Protein AF-A0A947QDK6-F1 (afdb_monomer_lite)

Foldseek 3Di:
DDDDDDDDDDDDDDDDDPPPVPQDQDPNDRAFWKDKWAFQAWDQDPPQGTFTWTDDPPFEIETGHPDHHGDIAIAGFHAWDQDPVVSGIYGDGPDRQRQDDFADAQDKGKDFQAAWDQDPVVRWIWGWDAHRPFEIETHTPDHHGDMWTKHQHIWGQDPPPSGIYRPDMDTDD

Radius of gyration: 18.71 Å; chains: 1; bounding box: 55×29×47 Å

Sequence (173 aa):
MKVRVAFVAAALLTIVGLASVSSQTKEGVELGKVIEVKIAKVVDHPQLGSCGFATIGKKVEVYVKGAKKGDKIQIIVTDVAVNAATKKMEAVFERQYVVDRGVQLGKPFEVTIASEFLNNFTKAKSGLTIIGENVEFY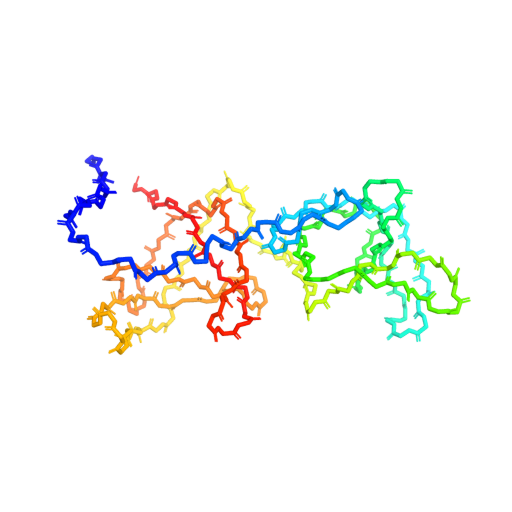IPNAKTGEKYTVIVKAIEISAFTGKPEVSEFDIVK

pLDDT: mean 70.34, std 18.6, range [26.2, 94.0]

Secondary structure (DSSP, 8-state):
------------------------EETTEETTSEEEEE--EEEEETTTEEEEEEEETTTEEEEEETPPTT-EEEEE--EEEEPTTT--EEEEPS------SS--TTSEEEEE--EEEE-TTT--EEEEEEETTTEEEEEET--TT-EEEEEEEEEEE-TTTSSEEEEEEEEE-

Structure (mmCIF, N/CA/C/O backbone):
data_AF-A0A947QDK6-F1
#
_entry.id   AF-A0A947QDK6-F1
#
loop_
_atom_site.group_PDB
_atom_site.id
_atom_site.type_symbol
_atom_site.label_atom_id
_atom_site.label_alt_id
_atom_site.label_comp_id
_atom_site.label_asym_id
_atom_site.label_entity_id
_atom_site.label_seq_id
_atom_site.pdbx_PDB_ins_code
_atom_site.Cartn_x
_atom_site.Cartn_y
_atom_site.Cartn_z
_atom_site.occupancy
_atom_site.B_iso_or_equiv
_atom_site.auth_seq_id
_atom_site.auth_comp_id
_atom_site.auth_asym_id
_atom_site.auth_atom_id
_atom_site.pdbx_PDB_model_num
ATOM 1 N N . MET A 1 1 ? -22.389 -13.179 15.241 1.00 30.55 1 MET A N 1
ATOM 2 C CA . MET A 1 1 ? -23.278 -12.034 14.935 1.00 30.55 1 MET A CA 1
ATOM 3 C C . MET A 1 1 ? -22.766 -11.368 13.656 1.00 30.55 1 MET A C 1
ATOM 5 O O . MET A 1 1 ? -21.733 -10.715 13.699 1.00 30.55 1 MET A O 1
ATOM 9 N N . LYS A 1 2 ? -23.390 -11.657 12.505 1.00 26.20 2 LYS A N 1
ATOM 10 C CA . LYS A 1 2 ? -22.954 -11.202 11.171 1.00 26.20 2 LYS A CA 1
ATOM 11 C C . LYS A 1 2 ? -23.535 -9.810 10.912 1.00 26.20 2 LYS A C 1
ATOM 13 O O . LYS A 1 2 ? -24.747 -9.698 10.767 1.00 26.20 2 LYS A O 1
ATOM 18 N N . VAL A 1 3 ? -22.708 -8.769 10.869 1.00 26.88 3 VAL A N 1
ATOM 19 C CA . VAL A 1 3 ? -23.157 -7.438 10.434 1.00 26.88 3 VAL A CA 1
ATOM 20 C C . VAL A 1 3 ? -22.942 -7.372 8.927 1.00 26.88 3 VAL A C 1
ATOM 22 O O . VAL A 1 3 ? -21.825 -7.195 8.459 1.00 26.88 3 VAL A O 1
ATOM 25 N N . ARG A 1 4 ? -24.011 -7.601 8.163 1.00 27.52 4 ARG A N 1
ATOM 26 C CA . ARG A 1 4 ? -24.058 -7.264 6.739 1.00 27.52 4 ARG A CA 1
ATOM 27 C C . ARG A 1 4 ? -24.534 -5.820 6.655 1.00 27.52 4 ARG A C 1
ATOM 29 O O . ARG A 1 4 ? -25.700 -5.560 6.935 1.00 27.52 4 ARG A O 1
ATOM 36 N N . VAL A 1 5 ? -23.647 -4.892 6.316 1.00 31.66 5 VAL A N 1
ATOM 37 C CA . VAL A 1 5 ? -24.059 -3.526 5.978 1.00 31.66 5 VAL A CA 1
ATOM 38 C C . VAL A 1 5 ? -24.510 -3.552 4.521 1.00 31.66 5 VAL A C 1
ATOM 40 O O . VAL A 1 5 ? -23.694 -3.547 3.607 1.00 31.66 5 VAL A O 1
ATOM 43 N N . ALA A 1 6 ? -25.820 -3.665 4.312 1.00 31.00 6 ALA A N 1
ATOM 44 C CA . ALA A 1 6 ? -26.446 -3.404 3.026 1.00 31.00 6 ALA A CA 1
ATOM 45 C C . ALA A 1 6 ? -26.774 -1.909 2.968 1.00 31.00 6 ALA A C 1
ATOM 47 O O . ALA A 1 6 ? -27.602 -1.426 3.741 1.00 31.00 6 ALA A O 1
ATOM 48 N N . PHE A 1 7 ? -26.125 -1.172 2.070 1.00 31.95 7 PHE A N 1
ATOM 49 C CA . PHE A 1 7 ? -26.586 0.163 1.708 1.00 31.95 7 PHE A CA 1
ATOM 50 C C . PHE A 1 7 ? -27.859 0.009 0.871 1.00 31.95 7 PHE A C 1
ATOM 52 O O . PHE A 1 7 ? -27.829 -0.492 -0.251 1.00 31.95 7 PHE A O 1
ATOM 59 N N . VAL A 1 8 ? -28.996 0.392 1.452 1.00 32.78 8 VAL A N 1
ATOM 60 C CA . VAL A 1 8 ? -30.272 0.501 0.745 1.00 32.78 8 VAL A CA 1
ATOM 61 C C . VAL A 1 8 ? -30.182 1.712 -0.180 1.00 32.78 8 VAL A C 1
ATOM 63 O O . VAL A 1 8 ? -30.160 2.854 0.275 1.00 32.78 8 VAL A O 1
ATOM 66 N N . ALA A 1 9 ? -30.117 1.449 -1.483 1.00 33.44 9 ALA A N 1
ATOM 67 C CA . ALA A 1 9 ? -30.299 2.449 -2.520 1.00 33.44 9 ALA A CA 1
ATOM 68 C C . ALA A 1 9 ? -31.769 2.899 -2.525 1.00 33.44 9 ALA A C 1
ATOM 70 O O . ALA A 1 9 ? -32.641 2.214 -3.057 1.00 33.44 9 ALA A O 1
ATOM 71 N N . ALA A 1 10 ? -32.050 4.048 -1.913 1.00 34.59 10 ALA A N 1
ATOM 72 C CA . ALA A 1 10 ? -33.272 4.785 -2.192 1.00 34.59 10 ALA A CA 1
ATOM 73 C C . ALA A 1 10 ? -33.073 5.528 -3.517 1.00 34.59 10 ALA A C 1
ATOM 75 O O . ALA A 1 10 ? -32.237 6.425 -3.626 1.00 34.59 10 ALA A O 1
ATOM 76 N N . ALA A 1 11 ? -33.818 5.109 -4.536 1.00 36.41 11 ALA A N 1
ATOM 77 C CA . ALA A 1 11 ? -33.886 5.780 -5.819 1.00 36.41 11 ALA A CA 1
ATOM 78 C C . ALA A 1 11 ? -34.466 7.192 -5.640 1.00 36.41 11 ALA A C 1
ATOM 80 O O . ALA A 1 11 ? -35.652 7.352 -5.360 1.00 36.41 11 ALA A O 1
ATOM 81 N N . LEU A 1 12 ? -33.634 8.210 -5.856 1.00 31.55 12 LEU A N 1
ATOM 82 C CA . LEU A 1 12 ? -34.090 9.518 -6.304 1.00 31.55 12 LEU A CA 1
ATOM 83 C C . LEU A 1 12 ? -33.389 9.805 -7.630 1.00 31.55 12 LEU A C 1
ATOM 85 O O . LEU A 1 12 ? -32.167 9.906 -7.712 1.00 31.55 12 LEU A O 1
ATOM 89 N N . LEU A 1 13 ? -34.198 9.825 -8.684 1.00 39.03 13 LEU A N 1
ATOM 90 C CA . LEU A 1 13 ? -33.793 10.030 -10.060 1.00 39.03 13 LEU A CA 1
ATOM 91 C C . LEU A 1 13 ? -33.419 11.509 -10.247 1.00 39.03 13 LEU A C 1
ATOM 93 O O . LEU A 1 13 ? -34.272 12.347 -10.521 1.00 39.03 13 LEU A O 1
ATOM 97 N N . THR A 1 14 ? -32.138 11.831 -10.119 1.00 34.41 14 THR A N 1
ATOM 98 C CA . THR A 1 14 ? -31.553 13.036 -10.714 1.00 34.41 14 THR A CA 1
ATOM 99 C C . THR A 1 14 ? -30.281 12.624 -11.429 1.00 34.41 14 THR A C 1
ATOM 101 O O . THR A 1 14 ? -29.291 12.221 -10.826 1.00 34.41 14 THR A O 1
ATOM 104 N N . ILE A 1 15 ? -30.352 12.679 -12.756 1.00 43.28 15 ILE A N 1
ATOM 105 C CA . ILE A 1 15 ? -29.243 12.455 -13.672 1.00 43.28 15 ILE A CA 1
ATOM 106 C C . ILE A 1 15 ? -28.209 13.552 -13.405 1.00 43.28 15 ILE A C 1
ATOM 108 O O . ILE A 1 15 ? -28.310 14.662 -13.916 1.00 43.28 15 ILE A O 1
ATOM 112 N N . VAL A 1 16 ? -27.214 13.241 -12.585 1.00 35.22 16 VAL A N 1
ATOM 113 C CA . VAL A 1 16 ? -25.912 13.900 -12.607 1.00 35.22 16 VAL A CA 1
ATOM 114 C C . VAL A 1 16 ? -24.951 12.764 -12.871 1.00 35.22 16 VAL A C 1
ATOM 116 O O . VAL A 1 16 ? -24.891 11.827 -12.078 1.00 35.22 16 VAL A O 1
ATOM 119 N N . GLY A 1 17 ? -24.327 12.785 -14.048 1.00 31.84 17 GLY A N 1
ATOM 120 C CA . GLY A 1 17 ? -23.500 11.696 -14.549 1.00 31.84 17 GLY A CA 1
ATOM 121 C C . GLY A 1 17 ? -22.608 11.140 -13.448 1.00 31.84 17 GLY A C 1
ATOM 122 O O . GLY A 1 17 ? -21.685 11.814 -12.995 1.00 31.84 17 GLY A O 1
ATOM 123 N N . LEU A 1 18 ? -22.904 9.908 -13.024 1.00 34.00 18 LEU A N 1
ATOM 124 C CA . LEU A 1 18 ? -21.932 9.073 -12.348 1.00 34.00 18 LEU A CA 1
ATOM 125 C C . LEU A 1 18 ? -20.784 8.954 -13.345 1.00 34.00 18 LEU A C 1
ATOM 127 O O . LEU A 1 18 ? -20.860 8.188 -14.305 1.00 34.00 18 LEU A O 1
ATOM 131 N N . ALA A 1 19 ? -19.739 9.749 -13.138 1.00 31.31 19 ALA A N 1
ATOM 132 C CA . ALA A 1 19 ? -18.423 9.391 -13.605 1.00 31.31 19 ALA A CA 1
ATOM 133 C C . ALA A 1 19 ? -18.106 8.076 -12.894 1.00 31.31 19 ALA A C 1
ATOM 135 O O . ALA A 1 19 ? -17.593 8.047 -11.780 1.00 31.31 19 ALA A O 1
ATOM 136 N N . SER A 1 20 ? -18.506 6.969 -13.518 1.00 32.81 20 SER A N 1
ATOM 137 C CA . SER A 1 20 ? -17.821 5.703 -13.364 1.00 32.81 20 SER A CA 1
ATOM 138 C C . SER A 1 20 ? -16.345 6.045 -13.482 1.00 32.81 20 SER A C 1
ATOM 140 O O . SER A 1 20 ? -15.898 6.429 -14.566 1.00 32.81 20 SER A O 1
ATOM 142 N N . VAL A 1 21 ? -15.619 6.006 -12.363 1.00 36.69 21 VAL A N 1
ATOM 143 C CA . VAL A 1 21 ? -14.161 6.036 -12.368 1.00 36.69 21 VAL A CA 1
ATOM 144 C C . VAL A 1 21 ? -13.785 4.753 -13.088 1.00 36.69 21 VAL A C 1
ATOM 146 O O . VAL A 1 21 ? -13.726 3.675 -12.506 1.00 36.69 21 VAL A O 1
ATOM 149 N N . SER A 1 22 ? -13.717 4.841 -14.414 1.00 39.72 22 SER A N 1
ATOM 150 C CA . SER A 1 22 ? -13.339 3.735 -15.266 1.00 39.72 22 SER A CA 1
ATOM 151 C C . SER A 1 22 ? -11.960 3.329 -14.785 1.00 39.72 22 SER A C 1
ATOM 153 O O . SER A 1 22 ? -11.070 4.182 -14.773 1.00 39.72 22 SER A O 1
ATOM 155 N N . SER A 1 23 ? -11.770 2.076 -14.382 1.00 48.44 23 SER A N 1
ATOM 156 C CA . SER A 1 23 ? -10.428 1.532 -14.218 1.00 48.44 23 SER A CA 1
ATOM 157 C C . SER A 1 23 ? -9.709 1.736 -15.548 1.00 48.44 23 SER A C 1
ATOM 159 O O . SER A 1 23 ? -10.000 1.050 -16.529 1.00 48.44 23 SER A O 1
ATOM 161 N N . GLN A 1 24 ? -8.860 2.757 -15.628 1.00 54.28 24 GLN A N 1
ATOM 162 C CA . GLN A 1 24 ? -8.160 3.064 -16.860 1.00 54.28 24 GLN A CA 1
ATOM 163 C C . GLN A 1 24 ? -7.096 1.989 -17.034 1.00 54.28 24 GLN A C 1
ATOM 165 O O . GLN A 1 24 ? -6.215 1.822 -16.195 1.00 54.28 24 GLN A O 1
ATOM 170 N N . THR A 1 25 ? -7.212 1.216 -18.106 1.00 53.62 25 THR A N 1
ATOM 171 C CA . THR A 1 25 ? -6.188 0.255 -18.500 1.00 53.62 25 THR A CA 1
ATOM 172 C C . THR A 1 25 ? -5.256 0.914 -19.499 1.00 53.62 25 THR A C 1
ATOM 174 O O . THR A 1 25 ? -5.691 1.284 -20.591 1.00 53.62 25 THR A O 1
ATOM 177 N N . LYS A 1 26 ? -3.971 1.029 -19.159 1.00 55.12 26 LYS A N 1
ATOM 178 C CA . LYS A 1 26 ? -2.931 1.539 -20.064 1.00 55.12 26 LYS A CA 1
ATOM 179 C C . LYS A 1 26 ? -1.897 0.443 -20.282 1.00 55.12 26 LYS A C 1
ATOM 181 O O . LYS A 1 26 ? -1.350 -0.086 -19.321 1.00 55.12 26 LYS A O 1
ATOM 186 N N . GLU A 1 27 ? -1.687 0.042 -21.537 1.00 64.44 27 GLU A N 1
ATOM 187 C CA . GLU A 1 27 ? -0.795 -1.077 -21.908 1.00 64.44 27 GLU A CA 1
ATOM 188 C C . GLU A 1 27 ? -1.048 -2.386 -21.118 1.00 64.44 27 GLU A C 1
ATOM 190 O O . GLU A 1 27 ? -0.123 -3.146 -20.832 1.00 64.44 27 GLU A O 1
ATOM 195 N N . GLY A 1 28 ? -2.308 -2.667 -20.763 1.00 67.19 28 GLY A N 1
ATOM 196 C CA . GLY A 1 28 ? -2.685 -3.876 -20.016 1.00 67.19 28 GLY A CA 1
ATOM 197 C C . GLY A 1 28 ? -2.408 -3.819 -18.509 1.00 67.19 28 GLY A C 1
ATOM 198 O O . GLY A 1 28 ? -2.476 -4.852 -17.848 1.00 67.19 28 GLY A O 1
ATOM 199 N N . VAL A 1 29 ? -2.106 -2.636 -17.967 1.00 69.56 29 VAL A N 1
ATOM 200 C CA . VAL A 1 29 ? -1.987 -2.383 -16.526 1.00 69.56 29 VAL A CA 1
ATOM 201 C C . VAL A 1 29 ? -3.235 -1.655 -16.042 1.00 69.56 29 VAL A C 1
ATOM 203 O O . VAL A 1 29 ? -3.601 -0.625 -16.609 1.00 69.56 29 VAL A O 1
ATOM 206 N N . GLU A 1 30 ? -3.886 -2.187 -15.007 1.00 71.19 30 GLU A N 1
ATOM 207 C CA . GLU A 1 30 ? -4.991 -1.509 -14.324 1.00 71.19 30 GLU A CA 1
ATOM 208 C C . GLU A 1 30 ? -4.433 -0.418 -13.405 1.00 71.19 30 GLU A C 1
ATOM 210 O O . GLU A 1 30 ? -3.762 -0.711 -12.414 1.00 71.19 30 GLU A O 1
ATOM 215 N N . LEU A 1 31 ? -4.691 0.844 -13.750 1.00 71.31 31 LEU A N 1
ATOM 216 C CA . LEU A 1 31 ? -4.268 1.984 -12.942 1.00 71.31 31 LEU A CA 1
ATOM 217 C C . LEU A 1 31 ? -5.127 2.109 -11.676 1.00 71.31 31 LEU A C 1
ATOM 219 O O . LEU A 1 31 ? -6.310 1.765 -11.673 1.00 71.31 31 LEU A O 1
ATOM 223 N N . GLY A 1 32 ? -4.526 2.616 -10.599 1.00 65.44 32 GLY A N 1
ATOM 224 C CA . GLY A 1 32 ? -5.199 2.908 -9.330 1.00 65.44 32 GLY A CA 1
ATOM 225 C C . GLY A 1 32 ? -5.486 1.693 -8.444 1.00 65.44 32 GLY A C 1
ATOM 226 O O . GLY A 1 32 ? -6.017 1.869 -7.350 1.00 65.44 32 GLY A O 1
ATOM 227 N N . LYS A 1 33 ? -5.102 0.483 -8.871 1.00 67.00 33 LYS A N 1
ATOM 228 C CA . LYS A 1 33 ? -5.269 -0.756 -8.100 1.00 67.00 33 LYS A CA 1
ATOM 229 C C . LYS A 1 33 ? -3.947 -1.328 -7.611 1.00 67.00 33 LYS A C 1
ATOM 231 O O . LYS A 1 33 ? -2.890 -1.081 -8.192 1.00 67.00 33 LYS A O 1
ATOM 236 N N . VAL A 1 34 ? -4.032 -2.141 -6.558 1.00 72.19 34 VAL A N 1
ATOM 237 C CA . VAL A 1 34 ? -2.891 -2.895 -6.034 1.00 72.19 34 VAL A CA 1
ATOM 238 C C . VAL A 1 34 ? -2.520 -4.038 -6.975 1.00 72.19 34 VAL A C 1
ATOM 240 O O . VAL A 1 34 ? -3.352 -4.872 -7.327 1.00 72.19 34 VAL A O 1
ATOM 243 N N . ILE A 1 35 ? -1.240 -4.108 -7.324 1.00 75.81 35 ILE A N 1
ATOM 244 C CA . ILE A 1 35 ? -0.639 -5.158 -8.142 1.00 75.81 35 ILE A CA 1
ATOM 245 C C . ILE A 1 35 ? 0.550 -5.738 -7.374 1.00 75.81 35 ILE A C 1
ATOM 247 O O . ILE A 1 35 ? 1.441 -5.000 -6.956 1.00 75.81 35 ILE A O 1
ATOM 251 N N . GLU A 1 36 ? 0.596 -7.061 -7.203 1.00 79.81 36 GLU A N 1
ATOM 252 C CA . GLU A 1 36 ? 1.791 -7.742 -6.688 1.00 79.81 36 GLU A CA 1
ATOM 253 C C . GLU A 1 36 ? 2.827 -7.889 -7.810 1.00 79.81 36 GLU A C 1
ATOM 255 O O . GLU A 1 36 ? 2.563 -8.501 -8.847 1.00 79.81 36 GLU A O 1
ATOM 260 N N . VAL A 1 37 ? 4.031 -7.368 -7.585 1.00 81.44 37 VAL A N 1
ATOM 261 C CA . VAL A 1 37 ? 5.191 -7.560 -8.455 1.00 81.44 37 VAL A CA 1
ATOM 262 C C . VAL A 1 37 ? 6.284 -8.331 -7.729 1.00 81.44 37 VAL A C 1
ATOM 264 O O . VAL A 1 37 ? 6.536 -8.130 -6.542 1.00 81.44 37 VAL A O 1
ATOM 267 N N . LYS A 1 38 ? 6.970 -9.216 -8.458 1.00 86.56 38 LYS A N 1
ATOM 268 C CA . LYS A 1 38 ? 8.160 -9.912 -7.963 1.00 86.56 38 LYS A CA 1
ATOM 269 C C . LYS A 1 38 ? 9.411 -9.242 -8.510 1.00 86.56 38 LYS A C 1
ATOM 271 O O . LYS A 1 38 ? 9.588 -9.156 -9.725 1.00 86.56 38 LYS A O 1
ATOM 276 N N . ILE A 1 39 ? 10.304 -8.826 -7.620 1.00 87.12 39 ILE A N 1
ATOM 277 C CA . ILE A 1 39 ? 11.570 -8.206 -8.000 1.00 87.12 39 ILE A CA 1
ATOM 278 C C . ILE A 1 39 ? 12.486 -9.258 -8.626 1.00 87.12 39 ILE A C 1
ATOM 280 O O . ILE A 1 39 ? 12.917 -10.215 -7.978 1.00 87.12 39 ILE A O 1
ATOM 284 N N . ALA A 1 40 ? 12.796 -9.080 -9.906 1.00 88.81 40 ALA A N 1
ATOM 285 C CA . ALA A 1 40 ? 13.590 -10.022 -10.688 1.00 88.81 40 ALA A CA 1
ATOM 286 C C . ALA A 1 40 ? 15.098 -9.850 -10.452 1.00 88.81 40 ALA A C 1
ATOM 288 O O . ALA A 1 40 ? 15.850 -10.829 -10.438 1.00 88.81 40 ALA A O 1
ATOM 289 N N . LYS A 1 41 ? 15.546 -8.604 -10.277 1.00 91.00 41 LYS A N 1
ATOM 290 C CA . LYS A 1 41 ? 16.954 -8.230 -10.078 1.00 91.00 41 LYS A CA 1
ATOM 291 C C . LYS A 1 41 ? 17.057 -6.857 -9.418 1.00 91.00 41 LYS A C 1
ATOM 293 O O . LYS A 1 41 ? 16.072 -6.133 -9.377 1.00 91.00 41 LYS A O 1
ATOM 298 N N . VAL A 1 42 ? 18.244 -6.507 -8.936 1.00 89.75 42 VAL A N 1
ATOM 299 C CA . VAL A 1 42 ? 18.581 -5.143 -8.505 1.00 89.75 42 VAL A CA 1
ATOM 300 C C . VAL A 1 42 ? 19.337 -4.463 -9.645 1.00 89.75 42 VAL A C 1
ATOM 302 O O . VAL A 1 42 ? 20.139 -5.113 -10.319 1.00 89.75 42 VAL A O 1
ATOM 305 N N . VAL A 1 43 ? 19.034 -3.196 -9.900 1.00 87.38 43 VAL A N 1
ATOM 306 C CA . VAL A 1 43 ? 19.635 -2.365 -10.948 1.00 87.38 43 VAL A CA 1
ATOM 307 C C . VAL A 1 43 ? 19.959 -0.984 -10.393 1.00 87.38 43 VAL A C 1
ATOM 309 O O . VAL A 1 43 ? 19.319 -0.524 -9.447 1.00 87.38 43 VAL A O 1
ATOM 312 N N . ASP A 1 44 ? 20.915 -0.304 -11.015 1.00 84.19 44 ASP A N 1
ATOM 313 C CA . ASP A 1 44 ? 21.160 1.107 -10.748 1.00 84.19 44 ASP A CA 1
ATOM 314 C C . ASP A 1 44 ? 20.273 1.954 -11.660 1.00 84.19 44 ASP A C 1
ATOM 316 O O . ASP A 1 44 ? 20.360 1.884 -12.887 1.00 84.19 44 ASP A O 1
ATOM 320 N N . HIS A 1 45 ? 19.384 2.732 -11.048 1.00 80.75 45 HIS A N 1
ATOM 321 C CA . HIS A 1 45 ? 18.478 3.633 -11.743 1.00 80.75 45 HIS A CA 1
ATOM 322 C C . HIS A 1 45 ? 18.940 5.088 -11.560 1.00 80.75 45 HIS A C 1
ATOM 324 O O . HIS A 1 45 ? 19.181 5.495 -10.419 1.00 80.75 45 HIS A O 1
ATOM 330 N N . PRO A 1 46 ? 18.998 5.911 -12.626 1.00 71.00 46 PRO A N 1
ATOM 331 C CA . PRO A 1 46 ? 19.583 7.257 -12.581 1.00 71.00 46 PRO A CA 1
ATOM 332 C C . PRO A 1 46 ? 19.019 8.180 -11.492 1.00 71.00 46 PRO A C 1
ATOM 334 O O . PRO A 1 46 ? 19.737 9.019 -10.963 1.00 71.00 46 PRO A O 1
ATOM 337 N N . GLN A 1 47 ? 17.737 8.022 -11.149 1.00 73.31 47 GLN A N 1
ATOM 338 C CA . GLN A 1 47 ? 17.055 8.852 -10.147 1.00 73.31 47 GLN A CA 1
ATOM 339 C C . GLN A 1 47 ? 16.904 8.178 -8.776 1.00 73.31 47 GLN A C 1
ATOM 341 O O . GLN A 1 47 ? 16.726 8.860 -7.771 1.00 73.31 47 GLN A O 1
ATOM 346 N N . LEU A 1 48 ? 16.933 6.842 -8.720 1.00 69.50 48 LEU A N 1
ATOM 347 C CA . LEU A 1 48 ? 16.615 6.089 -7.497 1.00 69.50 48 LEU A CA 1
ATOM 348 C C . LEU A 1 48 ? 17.855 5.459 -6.850 1.00 69.50 48 LEU A C 1
ATOM 350 O O . LEU A 1 48 ? 17.769 4.996 -5.711 1.00 69.50 48 LEU A O 1
ATOM 354 N N . GLY A 1 49 ? 18.996 5.461 -7.546 1.00 78.75 49 GLY A N 1
ATOM 355 C CA . GLY A 1 49 ? 20.179 4.699 -7.165 1.00 78.75 49 GLY A CA 1
ATOM 356 C C . GLY A 1 49 ? 19.926 3.197 -7.294 1.00 78.75 49 GLY A C 1
ATOM 357 O O . GLY A 1 49 ? 19.199 2.756 -8.187 1.00 78.75 49 GLY A O 1
ATOM 358 N N . SER A 1 50 ? 20.503 2.411 -6.386 1.00 83.69 50 SER A N 1
ATOM 359 C CA . SER A 1 50 ? 20.298 0.962 -6.351 1.00 83.69 50 SER A CA 1
ATOM 360 C C . SER A 1 50 ? 18.851 0.623 -5.967 1.00 83.69 50 SER A C 1
ATOM 362 O O . SER A 1 50 ? 18.379 0.963 -4.876 1.00 83.69 50 SER A O 1
ATOM 364 N N . CYS A 1 51 ? 18.122 -0.026 -6.874 1.00 82.31 51 CYS A N 1
ATOM 365 C CA . CYS A 1 51 ? 16.704 -0.341 -6.714 1.00 82.31 51 CYS A CA 1
ATOM 366 C C . CYS A 1 51 ? 16.342 -1.704 -7.320 1.00 82.31 51 CYS A C 1
ATOM 368 O O . CYS A 1 51 ? 17.005 -2.216 -8.222 1.00 82.31 51 CYS A O 1
ATOM 370 N N . GLY A 1 52 ? 15.278 -2.317 -6.813 1.00 84.00 52 GLY A N 1
ATOM 371 C CA . GLY A 1 52 ? 14.713 -3.532 -7.377 1.00 84.00 52 GLY A CA 1
ATOM 372 C C . GLY A 1 52 ? 13.996 -3.250 -8.693 1.00 84.00 52 GLY A C 1
ATOM 373 O O . GLY A 1 52 ? 13.261 -2.278 -8.817 1.00 84.00 52 GLY A O 1
ATOM 374 N N . PHE A 1 53 ? 14.186 -4.132 -9.665 1.00 86.50 53 PHE A N 1
ATOM 375 C CA . PHE A 1 53 ? 13.539 -4.104 -10.968 1.00 86.50 53 PHE A CA 1
ATOM 376 C C . PHE A 1 53 ? 12.521 -5.236 -11.094 1.00 86.50 53 PHE A C 1
ATOM 378 O O . PHE A 1 53 ? 12.843 -6.409 -10.864 1.00 86.50 53 PHE A O 1
ATOM 385 N N . ALA A 1 54 ? 11.319 -4.892 -11.538 1.00 88.00 54 ALA A N 1
ATOM 386 C CA . ALA A 1 54 ? 10.262 -5.812 -11.926 1.00 88.00 54 ALA A CA 1
ATOM 387 C C . ALA A 1 54 ? 9.639 -5.386 -13.262 1.00 88.00 54 ALA A C 1
ATOM 389 O O . ALA A 1 54 ? 9.934 -4.324 -13.804 1.00 88.00 54 ALA A O 1
ATOM 390 N N . THR A 1 55 ? 8.780 -6.241 -13.808 1.00 84.38 55 THR A N 1
ATOM 391 C CA . THR A 1 55 ? 7.986 -5.939 -15.004 1.00 84.38 55 THR A CA 1
ATOM 392 C C . THR A 1 55 ? 6.534 -6.324 -14.763 1.00 84.38 55 THR A C 1
ATOM 394 O O . THR A 1 55 ? 6.265 -7.399 -14.228 1.00 84.38 55 THR A O 1
ATOM 397 N N . ILE A 1 56 ? 5.605 -5.446 -15.146 1.00 78.31 56 ILE A N 1
ATOM 398 C CA . ILE A 1 56 ? 4.175 -5.760 -15.210 1.00 78.31 56 ILE A CA 1
ATOM 399 C C . ILE A 1 56 ? 3.841 -6.082 -16.665 1.00 78.31 56 ILE A C 1
ATOM 401 O O . ILE A 1 56 ? 4.095 -5.294 -17.584 1.00 78.31 56 ILE A O 1
ATOM 405 N N . GLY A 1 57 ? 3.293 -7.276 -16.887 1.00 72.00 57 GLY A N 1
ATOM 406 C CA . GLY A 1 57 ? 3.060 -7.786 -18.233 1.00 72.00 57 GLY A CA 1
ATOM 407 C C . GLY A 1 57 ? 4.362 -7.898 -19.037 1.00 72.00 57 GLY A C 1
ATOM 408 O O . GLY A 1 57 ? 5.411 -8.249 -18.504 1.00 72.00 57 GLY A O 1
ATOM 409 N N . LYS A 1 58 ? 4.295 -7.622 -20.346 1.00 67.31 58 LYS A N 1
ATOM 410 C CA . LYS A 1 58 ? 5.452 -7.737 -21.257 1.00 67.31 58 LYS A CA 1
ATOM 411 C C . LYS A 1 58 ? 6.206 -6.426 -21.498 1.00 67.31 58 LYS A C 1
ATOM 413 O O . LYS A 1 58 ? 7.194 -6.448 -22.226 1.00 67.31 58 LYS A O 1
ATOM 418 N N . LYS A 1 59 ? 5.727 -5.291 -20.978 1.00 74.62 59 LYS A N 1
ATOM 419 C CA . LYS A 1 59 ? 6.181 -3.974 -21.458 1.00 74.62 59 LYS A CA 1
ATOM 420 C C . LYS A 1 59 ? 6.445 -2.923 -20.389 1.00 74.62 59 LYS A C 1
ATOM 422 O O . LYS A 1 59 ? 7.186 -1.997 -20.690 1.00 74.62 59 LYS A O 1
ATOM 427 N N . VAL A 1 60 ? 5.857 -3.030 -19.199 1.00 77.12 60 VAL A N 1
ATOM 428 C CA . VAL A 1 60 ? 5.942 -1.956 -18.202 1.00 77.12 60 VAL A CA 1
ATOM 429 C C . VAL A 1 60 ? 7.038 -2.275 -17.201 1.00 77.12 60 VAL A C 1
ATOM 431 O O . VAL A 1 60 ? 6.937 -3.251 -16.457 1.00 77.12 60 VAL A O 1
ATOM 434 N N . GLU A 1 61 ? 8.093 -1.468 -17.205 1.00 83.00 61 GLU A N 1
ATOM 435 C CA . GLU A 1 61 ? 9.196 -1.574 -16.255 1.00 83.00 61 GLU A CA 1
ATOM 436 C C . GLU A 1 61 ? 8.820 -0.922 -14.921 1.00 83.00 61 GLU A C 1
ATOM 438 O O . GLU A 1 61 ? 8.208 0.148 -14.876 1.00 83.00 61 GLU A O 1
ATOM 443 N N . VAL A 1 62 ? 9.182 -1.595 -13.828 1.00 81.00 62 VAL A N 1
ATOM 444 C CA . VAL A 1 62 ? 8.901 -1.170 -12.459 1.00 81.00 62 VAL A CA 1
ATOM 445 C C . VAL A 1 62 ? 10.188 -1.103 -11.660 1.00 81.00 62 VAL A C 1
ATOM 447 O O . VAL A 1 62 ? 10.921 -2.089 -11.584 1.00 81.00 62 VAL A O 1
ATOM 450 N N . TYR A 1 63 ? 10.427 0.043 -11.024 1.00 79.62 63 TYR A N 1
ATOM 451 C CA . TYR A 1 63 ? 11.615 0.307 -10.217 1.00 79.62 63 TYR A CA 1
ATOM 452 C C . TYR A 1 63 ? 11.209 0.624 -8.774 1.00 79.62 63 TYR A C 1
ATOM 454 O O . TYR A 1 63 ? 10.493 1.594 -8.518 1.00 79.62 63 TYR A O 1
ATOM 462 N N . VAL A 1 64 ? 11.667 -0.192 -7.822 1.00 77.44 64 VAL A N 1
ATOM 463 C CA . VAL A 1 64 ? 11.319 -0.088 -6.398 1.00 77.44 64 VAL A CA 1
ATOM 464 C C . VAL A 1 64 ? 12.576 0.151 -5.567 1.00 77.44 64 VAL A C 1
ATOM 466 O O . VAL A 1 64 ? 13.464 -0.699 -5.495 1.00 77.44 64 VAL A O 1
ATOM 469 N N . LYS A 1 65 ? 12.690 1.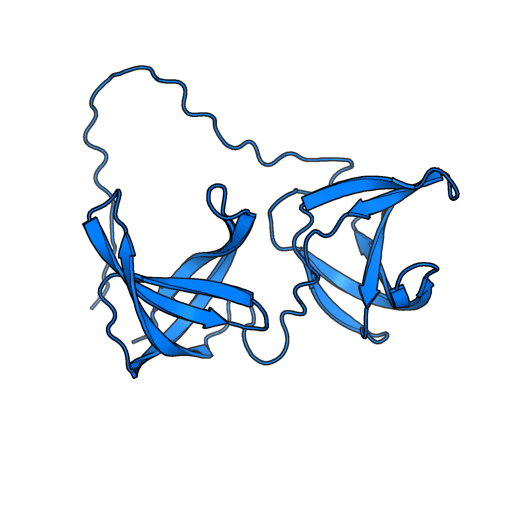322 -4.940 1.00 75.88 65 LYS A N 1
ATOM 470 C CA . LYS A 1 65 ? 13.869 1.708 -4.158 1.00 75.88 65 LYS A CA 1
ATOM 471 C C . LYS A 1 65 ? 13.991 0.813 -2.924 1.00 75.88 65 LYS A C 1
ATOM 473 O O . LYS A 1 65 ? 12.999 0.498 -2.281 1.00 75.88 65 LYS A O 1
ATOM 478 N N . GLY A 1 66 ? 15.213 0.385 -2.603 1.00 75.06 66 GLY A N 1
ATOM 479 C CA . GLY A 1 66 ? 15.486 -0.458 -1.428 1.00 75.06 66 GLY A CA 1
ATOM 480 C C . GLY A 1 66 ? 15.020 -1.916 -1.537 1.00 75.06 66 GLY A C 1
ATOM 481 O O . GLY A 1 66 ? 15.322 -2.710 -0.648 1.00 75.06 66 GLY A O 1
ATOM 482 N N . ALA A 1 67 ? 14.337 -2.286 -2.621 1.00 77.81 67 ALA A N 1
ATOM 483 C CA . ALA A 1 67 ? 13.866 -3.642 -2.841 1.00 77.81 67 ALA A CA 1
ATOM 484 C C . ALA A 1 67 ? 14.995 -4.584 -3.283 1.00 77.81 67 ALA A C 1
ATOM 486 O O . ALA A 1 67 ? 15.867 -4.220 -4.079 1.00 77.81 67 ALA A O 1
ATOM 487 N N . LYS A 1 68 ? 14.960 -5.822 -2.791 1.00 83.62 68 LYS A N 1
ATOM 488 C CA . LYS A 1 68 ? 15.938 -6.871 -3.086 1.00 83.62 68 LYS A CA 1
ATOM 489 C C . LYS A 1 68 ? 15.380 -7.870 -4.089 1.00 83.62 68 LYS A C 1
ATOM 491 O O . LYS A 1 68 ? 14.176 -8.032 -4.269 1.00 83.62 68 LYS A O 1
ATOM 496 N N . LYS A 1 69 ? 16.285 -8.587 -4.756 1.00 88.62 69 LYS A N 1
ATOM 497 C CA . LYS A 1 69 ? 15.912 -9.679 -5.659 1.00 88.62 69 LYS A CA 1
ATOM 498 C C . LYS A 1 69 ? 15.102 -10.738 -4.904 1.00 88.62 69 LYS A C 1
ATOM 500 O O . LYS A 1 69 ? 15.578 -11.283 -3.915 1.00 88.62 69 LYS A O 1
ATOM 505 N N . GLY A 1 70 ? 13.943 -11.093 -5.450 1.00 85.44 70 GLY A N 1
ATOM 506 C CA . GLY A 1 70 ? 13.043 -12.098 -4.889 1.00 85.44 70 GLY A CA 1
ATOM 507 C C . GLY A 1 70 ? 11.902 -11.524 -4.055 1.00 85.44 70 GLY A C 1
ATOM 508 O O . GLY A 1 70 ? 10.926 -12.249 -3.855 1.00 85.44 70 GLY A O 1
ATOM 509 N N . ASP A 1 71 ? 11.985 -10.253 -3.650 1.00 79.81 71 ASP A N 1
ATOM 510 C CA . ASP A 1 71 ? 10.928 -9.589 -2.890 1.00 79.81 71 ASP A CA 1
ATOM 511 C C . ASP A 1 71 ? 9.617 -9.587 -3.683 1.00 79.81 71 ASP A C 1
ATOM 513 O O . ASP A 1 71 ? 9.601 -9.428 -4.910 1.00 79.81 71 ASP A O 1
ATOM 517 N N . LYS A 1 72 ? 8.511 -9.775 -2.964 1.00 79.38 72 LYS A N 1
ATOM 518 C CA . LYS A 1 72 ? 7.156 -9.590 -3.477 1.00 79.38 72 LYS A CA 1
ATOM 519 C C . LYS A 1 72 ? 6.620 -8.292 -2.909 1.00 79.38 72 LYS A C 1
ATOM 521 O O . LYS A 1 72 ? 6.526 -8.158 -1.695 1.00 79.38 72 LYS A O 1
ATOM 526 N N . ILE A 1 73 ? 6.301 -7.349 -3.783 1.00 74.69 73 ILE A N 1
ATOM 527 C CA . ILE A 1 73 ? 5.926 -5.993 -3.395 1.00 74.69 73 ILE A CA 1
ATOM 528 C C . ILE A 1 73 ? 4.588 -5.667 -4.036 1.00 74.69 73 ILE A C 1
ATOM 530 O O . ILE A 1 73 ? 4.398 -5.883 -5.230 1.00 74.69 73 ILE A O 1
ATOM 534 N N . GLN A 1 74 ? 3.657 -5.164 -3.238 1.00 73.00 74 GLN A N 1
ATOM 535 C CA . GLN A 1 74 ? 2.357 -4.716 -3.714 1.00 73.00 74 GLN A CA 1
ATOM 536 C C . GLN A 1 74 ? 2.414 -3.223 -4.012 1.00 73.00 74 GLN A C 1
ATOM 538 O O . GLN A 1 74 ? 2.574 -2.420 -3.105 1.00 73.00 74 GLN A O 1
ATOM 543 N N . ILE A 1 75 ? 2.287 -2.848 -5.278 1.00 73.12 75 ILE A N 1
ATOM 544 C CA . ILE A 1 75 ? 2.374 -1.458 -5.732 1.00 73.12 75 ILE A CA 1
ATOM 545 C C . ILE A 1 75 ? 1.033 -0.986 -6.279 1.00 73.12 75 ILE A C 1
ATOM 547 O O . ILE A 1 75 ? 0.233 -1.795 -6.738 1.00 73.12 75 ILE A O 1
ATOM 551 N N . ILE A 1 76 ? 0.809 0.327 -6.280 1.00 71.25 76 ILE A N 1
ATOM 552 C CA . ILE A 1 76 ? -0.305 0.944 -7.001 1.00 71.25 76 ILE A CA 1
ATOM 553 C C . ILE A 1 76 ? 0.290 1.769 -8.134 1.00 71.25 76 ILE A C 1
ATOM 555 O O . ILE A 1 76 ? 1.103 2.663 -7.895 1.00 71.25 76 ILE A O 1
ATOM 559 N N . VAL A 1 77 ? -0.083 1.441 -9.369 1.00 70.62 77 VAL A N 1
ATOM 560 C CA . VAL A 1 77 ? 0.369 2.181 -10.551 1.00 70.62 77 VAL A CA 1
ATOM 561 C C . VAL A 1 77 ? -0.588 3.340 -10.778 1.00 70.62 77 VAL A C 1
ATOM 563 O O . VAL A 1 77 ? -1.779 3.115 -10.982 1.00 70.62 77 VAL A O 1
ATOM 566 N N . THR A 1 78 ? -0.088 4.572 -10.728 1.00 64.69 78 THR A N 1
ATOM 567 C CA . THR A 1 78 ? -0.917 5.771 -10.920 1.00 64.69 78 THR A CA 1
ATOM 568 C C . THR A 1 78 ? -0.886 6.262 -12.363 1.00 64.69 78 THR A C 1
ATOM 570 O O . THR A 1 78 ? -1.910 6.708 -12.870 1.00 64.69 78 THR A O 1
ATOM 573 N N . ASP A 1 79 ? 0.239 6.092 -13.060 1.00 66.69 79 ASP A N 1
ATOM 574 C CA . ASP A 1 79 ? 0.343 6.306 -14.506 1.00 66.69 79 ASP A CA 1
ATOM 575 C C . ASP A 1 79 ? 1.447 5.419 -15.110 1.00 66.69 79 ASP A C 1
ATOM 577 O O . ASP A 1 79 ? 2.255 4.807 -14.411 1.00 66.69 79 ASP A O 1
ATOM 581 N N . VAL A 1 80 ? 1.492 5.335 -16.436 1.00 69.38 80 VAL A N 1
ATOM 582 C CA . VAL A 1 80 ? 2.583 4.719 -17.194 1.00 69.38 80 VAL A CA 1
ATOM 583 C C . VAL A 1 80 ? 3.083 5.729 -18.216 1.00 69.38 80 VAL A C 1
ATOM 585 O O . VAL A 1 80 ? 2.359 6.086 -19.147 1.00 69.38 80 VAL A O 1
ATOM 588 N N . ALA A 1 81 ? 4.323 6.180 -18.067 1.00 65.69 81 ALA A N 1
ATOM 589 C CA . ALA A 1 81 ? 4.951 7.131 -18.971 1.00 65.69 81 ALA A CA 1
ATOM 590 C C . ALA A 1 81 ? 5.947 6.428 -19.899 1.00 65.69 81 ALA A C 1
ATOM 592 O O . ALA A 1 81 ? 6.538 5.407 -19.562 1.00 65.69 81 ALA A O 1
ATOM 593 N N . VAL A 1 82 ? 6.160 6.991 -21.087 1.00 63.62 82 VAL A N 1
ATOM 594 C CA . VAL A 1 82 ? 7.294 6.592 -21.925 1.00 63.62 82 VAL A CA 1
ATOM 595 C C . VAL A 1 82 ? 8.504 7.370 -21.436 1.00 63.62 82 VAL A C 1
ATOM 597 O O . VAL A 1 82 ? 8.512 8.601 -21.494 1.00 63.62 82 VAL A O 1
ATOM 600 N N . ASN A 1 83 ? 9.548 6.676 -21.002 1.00 64.56 83 ASN A N 1
ATOM 601 C CA . ASN A 1 83 ? 10.821 7.327 -20.757 1.00 64.56 83 ASN A CA 1
ATOM 602 C C . ASN A 1 83 ? 11.430 7.745 -22.099 1.00 64.56 83 ASN A C 1
ATOM 604 O O . ASN A 1 83 ? 11.746 6.913 -22.953 1.00 64.56 83 ASN A O 1
ATOM 608 N N . ALA A 1 84 ? 11.583 9.054 -22.292 1.00 58.97 84 ALA A N 1
ATOM 609 C CA . ALA A 1 84 ? 12.056 9.627 -23.547 1.00 58.97 84 ALA A CA 1
ATOM 610 C C . ALA A 1 84 ? 13.491 9.197 -23.908 1.00 58.97 84 ALA A C 1
ATOM 612 O O . ALA A 1 84 ? 13.815 9.096 -25.091 1.00 58.97 84 ALA A O 1
ATOM 613 N N . ALA A 1 85 ? 14.339 8.917 -22.912 1.00 62.59 85 ALA A N 1
ATOM 614 C CA . ALA A 1 85 ? 15.732 8.532 -23.120 1.00 62.59 85 ALA A CA 1
ATOM 615 C C . ALA A 1 85 ? 15.876 7.052 -23.499 1.00 62.59 85 ALA A C 1
ATOM 617 O O . ALA A 1 85 ? 16.664 6.710 -24.379 1.00 62.59 85 ALA A O 1
ATOM 618 N N . THR A 1 86 ? 15.106 6.166 -22.864 1.00 65.88 86 THR A N 1
ATOM 619 C CA . THR A 1 86 ? 15.190 4.715 -23.107 1.00 65.88 86 THR A CA 1
ATOM 620 C C . THR A 1 86 ? 14.173 4.223 -24.139 1.00 65.88 86 THR A C 1
ATOM 622 O O . THR A 1 86 ? 14.271 3.086 -24.599 1.00 65.88 86 THR A O 1
ATOM 625 N N . LYS A 1 87 ? 13.201 5.068 -24.519 1.00 66.31 87 LYS A N 1
ATOM 626 C CA . LYS A 1 87 ? 12.006 4.726 -25.314 1.00 66.31 87 LYS A CA 1
ATOM 627 C C . LYS A 1 87 ? 11.192 3.561 -24.735 1.00 66.31 87 LYS A C 1
ATOM 629 O O . LYS A 1 87 ? 10.409 2.941 -25.454 1.00 66.31 87 LYS A O 1
ATOM 634 N N . LYS A 1 88 ? 11.376 3.247 -23.452 1.00 63.78 88 LYS A N 1
ATOM 635 C CA . LYS A 1 88 ? 10.656 2.178 -22.759 1.00 63.78 88 LYS A CA 1
ATOM 636 C C . LYS A 1 88 ? 9.490 2.735 -21.957 1.00 63.78 88 LYS A C 1
ATOM 638 O O . LYS A 1 88 ? 9.504 3.895 -21.556 1.00 63.78 88 LYS A O 1
ATOM 643 N N . MET A 1 89 ? 8.484 1.892 -21.733 1.00 63.91 89 MET A N 1
ATOM 644 C CA . MET A 1 89 ? 7.369 2.216 -20.847 1.00 63.91 89 MET A CA 1
ATOM 645 C C . MET A 1 89 ? 7.820 2.026 -19.399 1.00 63.91 89 MET A C 1
ATOM 647 O O . MET A 1 89 ? 8.127 0.909 -18.981 1.00 63.91 89 MET A O 1
ATOM 651 N N . GLU A 1 90 ? 7.831 3.112 -18.641 1.00 60.69 90 GLU A N 1
ATOM 652 C CA . GLU A 1 90 ? 8.106 3.127 -17.211 1.00 60.69 90 GLU A CA 1
ATOM 653 C C . GLU A 1 90 ? 6.803 3.424 -16.476 1.00 60.69 90 GLU A C 1
ATOM 655 O O . GLU A 1 90 ? 6.096 4.388 -16.780 1.00 60.69 90 GLU A O 1
ATOM 660 N N . ALA A 1 91 ? 6.451 2.578 -15.512 1.00 63.12 91 ALA A N 1
ATOM 661 C CA . ALA A 1 91 ? 5.363 2.928 -14.614 1.00 63.12 91 ALA A CA 1
ATOM 662 C C . ALA A 1 91 ? 5.798 4.121 -13.753 1.00 63.12 91 ALA A C 1
ATOM 664 O O . ALA A 1 91 ? 6.869 4.114 -13.143 1.00 63.12 91 ALA A O 1
ATOM 665 N N . VAL A 1 92 ? 4.957 5.150 -13.725 1.00 58.91 92 VAL A N 1
ATOM 666 C CA . VAL A 1 92 ? 5.085 6.257 -12.788 1.00 58.91 92 VAL A CA 1
ATOM 667 C C . VAL A 1 92 ? 4.357 5.834 -11.525 1.00 58.91 92 VAL A C 1
ATOM 669 O O . VAL A 1 92 ? 3.162 5.530 -11.533 1.00 58.91 92 VAL A O 1
ATOM 672 N N . PHE A 1 93 ? 5.104 5.790 -10.431 1.00 59.16 93 PHE A N 1
ATOM 673 C CA . PHE A 1 93 ? 4.557 5.534 -9.109 1.00 59.16 93 PHE A CA 1
ATOM 674 C C . PHE A 1 93 ? 4.463 6.872 -8.404 1.00 59.16 93 PHE A C 1
ATOM 676 O O . PHE A 1 93 ? 5.492 7.506 -8.177 1.00 59.16 93 PHE A O 1
ATOM 683 N N . GLU A 1 94 ? 3.268 7.298 -8.008 1.00 39.03 94 GLU A N 1
ATOM 684 C CA . GLU A 1 94 ? 3.197 8.423 -7.076 1.00 39.03 94 GLU A CA 1
ATOM 685 C C . GLU A 1 94 ? 3.818 8.047 -5.730 1.00 39.03 94 GLU A C 1
ATOM 687 O O . GLU A 1 94 ? 4.459 8.900 -5.120 1.00 39.03 94 GLU A O 1
ATOM 692 N N . ARG A 1 95 ? 3.714 6.778 -5.288 1.00 43.31 95 ARG A N 1
ATOM 693 C CA . ARG A 1 95 ? 4.420 6.247 -4.109 1.00 43.31 95 ARG A CA 1
ATOM 694 C C . ARG A 1 95 ? 4.665 4.742 -4.228 1.00 43.31 95 ARG A C 1
ATOM 696 O O . ARG A 1 95 ? 3.782 3.978 -4.609 1.00 43.31 95 ARG A O 1
ATOM 703 N N . GLN A 1 96 ? 5.875 4.316 -3.872 1.00 45.66 96 GLN A N 1
ATOM 704 C CA . GLN A 1 96 ? 6.201 2.910 -3.652 1.00 45.66 96 GLN A CA 1
ATOM 705 C C . GLN A 1 96 ? 5.556 2.495 -2.333 1.00 45.66 96 GLN A C 1
ATOM 707 O O . GLN A 1 96 ? 6.076 2.812 -1.269 1.00 45.66 96 GLN A O 1
ATOM 712 N N . TYR A 1 97 ? 4.422 1.803 -2.383 1.00 44.59 97 TYR A N 1
ATOM 713 C CA . TYR A 1 97 ? 3.981 1.062 -1.211 1.00 44.59 97 TYR A CA 1
ATOM 714 C C . TYR A 1 97 ? 4.864 -0.168 -1.133 1.00 44.59 97 TYR A C 1
ATOM 716 O O . TYR A 1 97 ? 4.650 -1.161 -1.818 1.00 44.59 97 TYR A O 1
ATOM 724 N N . VAL A 1 98 ? 5.903 -0.113 -0.308 1.00 43.19 98 VAL A N 1
ATOM 725 C CA . VAL A 1 98 ? 6.362 -1.362 0.279 1.00 43.19 98 VAL A CA 1
ATOM 726 C C . VAL A 1 98 ? 5.268 -1.727 1.262 1.00 43.19 98 VAL A C 1
ATOM 728 O O . VAL A 1 98 ? 5.215 -1.240 2.388 1.00 43.19 98 VAL A O 1
ATOM 731 N N . VAL A 1 99 ? 4.327 -2.545 0.804 1.00 43.78 99 VAL A N 1
ATOM 732 C CA . VAL A 1 99 ? 3.436 -3.268 1.699 1.00 43.78 99 VAL A CA 1
ATOM 733 C C . VAL A 1 99 ? 4.284 -4.329 2.416 1.00 43.78 99 VAL A C 1
ATOM 735 O O . VAL A 1 99 ? 4.201 -5.517 2.136 1.00 43.78 99 VAL A O 1
ATOM 738 N N . ASP A 1 100 ? 5.197 -3.881 3.277 1.00 37.53 100 ASP A N 1
ATOM 739 C CA . ASP A 1 100 ? 5.915 -4.696 4.253 1.00 37.53 100 ASP A CA 1
ATOM 740 C C . ASP A 1 100 ? 6.486 -3.747 5.321 1.00 37.53 100 ASP A C 1
ATOM 742 O O . ASP A 1 100 ? 7.292 -2.870 5.027 1.00 37.53 100 ASP A O 1
ATOM 746 N N . ARG A 1 101 ? 6.018 -3.769 6.574 1.00 42.91 101 ARG A N 1
ATOM 747 C CA . ARG A 1 101 ? 6.099 -4.907 7.505 1.00 42.91 101 ARG A CA 1
ATOM 748 C C . ARG A 1 101 ? 4.813 -5.137 8.321 1.00 42.91 101 ARG A C 1
ATOM 750 O O . ARG A 1 101 ? 4.827 -4.955 9.539 1.00 42.91 101 ARG A O 1
ATOM 757 N N . GLY A 1 102 ? 3.702 -5.543 7.701 1.00 51.88 102 GLY A N 1
ATOM 758 C CA . GLY A 1 102 ? 2.565 -6.012 8.519 1.00 51.88 102 GLY A CA 1
ATOM 759 C C . GLY A 1 102 ? 1.192 -6.148 7.872 1.00 51.88 102 GLY A C 1
ATOM 760 O O . GLY A 1 102 ? 0.346 -6.824 8.448 1.00 51.88 102 GLY A O 1
ATOM 761 N N . VAL A 1 103 ? 0.945 -5.564 6.697 1.00 60.03 103 VAL A N 1
ATOM 762 C CA . VAL A 1 103 ? -0.386 -5.609 6.065 1.00 60.03 103 VAL A CA 1
ATOM 763 C C . VAL A 1 103 ? -0.339 -6.463 4.821 1.00 60.03 103 VAL A C 1
ATOM 765 O O . VAL A 1 103 ? 0.028 -5.981 3.774 1.00 60.03 103 VAL A O 1
ATOM 768 N N . GLN A 1 104 ? -0.703 -7.735 4.891 1.00 66.38 104 GLN A N 1
ATOM 769 C CA . GLN A 1 104 ? -0.865 -8.533 3.674 1.00 66.38 104 GLN A CA 1
ATOM 770 C C . GLN A 1 104 ? -2.338 -8.524 3.283 1.00 66.38 104 GLN A C 1
ATOM 772 O O . GLN A 1 104 ? -3.179 -8.929 4.086 1.00 66.38 104 GLN A O 1
ATOM 777 N N . LEU A 1 105 ? -2.652 -8.081 2.059 1.00 74.06 105 LEU A N 1
ATOM 778 C CA . LEU A 1 105 ? -4.020 -8.169 1.546 1.00 74.06 105 LEU A CA 1
ATOM 779 C C . LEU A 1 105 ? -4.554 -9.599 1.691 1.00 74.06 105 LEU A C 1
ATOM 781 O O . LEU A 1 105 ? -3.856 -10.576 1.411 1.00 74.06 105 LEU A O 1
ATOM 785 N N . GLY A 1 106 ? -5.792 -9.715 2.165 1.00 77.00 106 GLY A N 1
ATOM 786 C CA . GLY A 1 106 ? -6.449 -10.994 2.415 1.00 77.00 106 GLY A CA 1
ATOM 787 C C . GLY A 1 106 ? -5.965 -11.739 3.662 1.00 77.00 106 GLY A C 1
ATOM 788 O O . GLY A 1 106 ? -6.475 -12.826 3.936 1.00 77.00 106 GLY A O 1
ATOM 789 N N . LYS A 1 107 ? -5.029 -11.184 4.445 1.00 80.69 107 LYS A N 1
ATOM 790 C CA . LYS A 1 107 ? -4.619 -11.753 5.735 1.00 80.69 107 LYS A CA 1
ATOM 791 C C . LYS A 1 107 ? -5.038 -10.871 6.910 1.00 80.69 107 LYS A C 1
ATOM 793 O O . LYS A 1 107 ? -5.032 -9.647 6.788 1.00 80.69 107 LYS A O 1
ATOM 798 N N . PRO A 1 108 ? -5.387 -11.487 8.052 1.00 84.94 108 PRO A N 1
ATOM 799 C CA . PRO A 1 108 ? -5.718 -10.748 9.255 1.00 84.94 108 PRO A CA 1
ATOM 800 C C . PRO A 1 108 ? -4.471 -10.099 9.864 1.00 84.94 108 PRO A C 1
ATOM 802 O O . PRO A 1 108 ? -3.416 -10.730 9.939 1.00 84.94 108 PRO A O 1
ATOM 805 N N . PHE A 1 109 ? -4.610 -8.866 10.339 1.00 83.69 109 PHE A N 1
ATOM 806 C CA . PHE A 1 109 ? -3.608 -8.176 11.150 1.00 83.69 109 PHE A CA 1
ATOM 807 C C . PHE A 1 109 ? -4.281 -7.227 12.147 1.00 83.69 109 PHE A C 1
ATOM 809 O O . PHE A 1 109 ? -5.438 -6.840 11.974 1.00 83.69 109 PHE A O 1
ATOM 816 N N . GLU A 1 110 ? -3.563 -6.873 13.211 1.00 88.00 110 GLU A N 1
ATOM 817 C CA . GLU A 1 110 ? -4.068 -5.958 14.231 1.00 88.00 110 GLU A CA 1
ATOM 818 C C . GLU A 1 110 ? -3.775 -4.501 13.874 1.00 88.00 110 GLU A C 1
ATOM 820 O O . GLU A 1 110 ? -2.663 -4.145 13.480 1.00 88.00 110 GLU A O 1
ATOM 825 N N . VAL A 1 111 ? -4.768 -3.642 14.084 1.00 88.94 111 VAL A N 1
ATOM 826 C CA . VAL A 1 111 ? -4.629 -2.188 14.022 1.00 88.94 111 VAL A CA 1
ATOM 827 C C . VAL A 1 111 ? -5.088 -1.561 15.325 1.00 88.94 111 VAL A C 1
ATOM 829 O O . VAL A 1 111 ? -6.025 -2.035 15.964 1.00 88.94 111 VAL A O 1
ATOM 832 N N . THR A 1 112 ? -4.431 -0.470 15.707 1.00 90.44 112 THR A N 1
ATOM 833 C CA . THR A 1 112 ? -4.879 0.406 16.795 1.00 90.44 112 THR A CA 1
ATOM 834 C C . THR A 1 112 ? -5.293 1.742 16.193 1.00 90.44 112 THR A C 1
ATOM 836 O O . THR A 1 112 ? -4.563 2.301 15.370 1.00 90.44 112 THR A O 1
ATOM 839 N N . ILE A 1 113 ? -6.462 2.249 16.578 1.00 93.00 113 ILE A N 1
ATOM 840 C CA . ILE A 1 113 ? -6.944 3.553 16.117 1.00 93.00 113 ILE A CA 1
ATOM 841 C C . ILE A 1 113 ? -6.096 4.657 16.742 1.00 93.00 113 ILE A C 1
ATOM 843 O O . ILE A 1 113 ? -6.009 4.762 17.967 1.00 93.00 113 ILE A O 1
ATOM 847 N N . ALA A 1 114 ? -5.486 5.485 15.898 1.00 89.12 114 ALA A N 1
ATOM 848 C CA . ALA A 1 114 ? -4.593 6.554 16.328 1.00 89.12 114 ALA A CA 1
ATOM 849 C C . ALA A 1 114 ? -5.356 7.836 16.684 1.00 89.12 114 ALA A C 1
ATOM 851 O O . ALA A 1 114 ? -4.961 8.553 17.601 1.00 89.12 114 ALA A O 1
ATOM 852 N N . SER A 1 115 ? -6.443 8.127 15.970 1.00 92.94 115 SER A N 1
ATOM 853 C CA . SER A 1 115 ? -7.262 9.313 16.213 1.00 92.94 115 SER A CA 1
ATOM 854 C C . SER A 1 115 ? -8.696 9.129 15.729 1.00 92.94 115 SER A C 1
ATOM 856 O O . SER A 1 115 ? -8.989 8.274 14.898 1.00 92.94 115 SER A O 1
ATOM 858 N N . GLU A 1 116 ? -9.607 9.951 16.239 1.00 91.75 116 GLU A N 1
ATOM 859 C CA . GLU A 1 116 ? -10.958 10.084 15.700 1.00 91.75 116 GLU A CA 1
ATOM 860 C C . GLU A 1 116 ? -10.989 11.143 14.595 1.00 91.75 116 GLU A C 1
ATOM 862 O O . GLU A 1 116 ? -10.398 12.218 14.701 1.00 91.75 116 GLU A O 1
ATOM 867 N N . PHE A 1 117 ? -11.727 10.841 13.535 1.00 84.19 117 PHE A N 1
ATOM 868 C CA . PHE A 1 117 ? -11.940 11.693 12.381 1.00 84.19 117 PHE A CA 1
ATOM 869 C C . PHE A 1 117 ? -13.441 11.887 12.153 1.00 84.19 117 PHE A C 1
ATOM 871 O O . PHE A 1 117 ? -14.218 10.930 12.093 1.00 84.19 117 PHE A O 1
ATOM 878 N N . LEU A 1 118 ? -13.857 13.145 12.000 1.00 83.50 118 LEU A N 1
ATOM 879 C CA . LEU A 1 118 ? -15.208 13.495 11.578 1.00 83.50 118 LEU A CA 1
ATOM 880 C C . LEU A 1 118 ? -15.168 13.897 10.107 1.00 83.50 118 LEU A C 1
ATOM 882 O O . LEU A 1 118 ? -14.591 14.926 9.754 1.00 83.50 118 LEU A O 1
ATOM 886 N N . ASN A 1 119 ? -15.824 13.116 9.250 1.00 73.06 119 ASN A N 1
ATOM 887 C CA . ASN A 1 119 ? -15.993 13.522 7.865 1.00 73.06 119 ASN A CA 1
ATOM 888 C C . ASN A 1 119 ? -16.995 14.686 7.810 1.00 73.06 119 ASN A C 1
ATOM 890 O O . ASN A 1 119 ? -18.180 14.525 8.104 1.00 73.06 119 ASN A O 1
ATOM 894 N N . ASN A 1 120 ? -16.523 15.873 7.431 1.00 75.94 120 ASN A N 1
ATOM 895 C CA . ASN A 1 120 ? -17.349 17.080 7.421 1.00 75.94 120 ASN A CA 1
ATOM 896 C C . ASN A 1 120 ? -18.4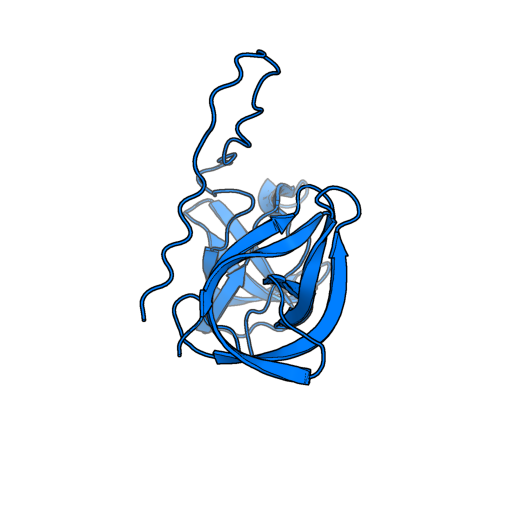87 17.046 6.389 1.00 75.94 120 ASN A C 1
ATOM 898 O O . ASN A 1 120 ? -19.479 17.754 6.597 1.00 75.94 120 ASN A O 1
ATOM 902 N N . PHE A 1 121 ? -18.364 16.220 5.343 1.00 72.00 121 PHE A N 1
ATOM 903 C CA . PHE A 1 121 ? -19.357 16.046 4.281 1.00 72.00 121 PHE A CA 1
ATOM 904 C C . PHE A 1 121 ? -20.452 15.059 4.680 1.00 72.00 121 PHE A C 1
ATOM 906 O O . PHE A 1 121 ? -21.632 15.373 4.569 1.00 72.00 121 PHE A O 1
ATOM 913 N N . THR A 1 122 ? -20.077 13.882 5.183 1.00 75.12 122 THR A N 1
ATOM 914 C CA . THR A 1 122 ? -21.045 12.828 5.537 1.00 75.12 122 THR A CA 1
ATOM 915 C C . THR A 1 122 ? -21.511 12.895 6.989 1.00 75.12 122 THR A C 1
ATOM 917 O O . THR A 1 122 ? -22.412 12.157 7.377 1.00 75.12 122 THR A O 1
ATOM 920 N N . LYS A 1 123 ? -20.885 13.749 7.814 1.00 80.56 123 LYS A N 1
ATOM 921 C CA . LYS A 1 123 ? -21.048 13.811 9.280 1.00 80.56 123 LYS A CA 1
ATOM 922 C C . LYS A 1 123 ? -20.785 12.475 9.989 1.00 80.56 123 LYS A C 1
ATOM 924 O O . LYS A 1 123 ? -21.098 12.333 11.170 1.00 80.56 123 LYS A O 1
ATOM 929 N N . ALA A 1 124 ? -20.178 11.511 9.297 1.00 80.81 124 ALA A N 1
ATOM 930 C CA . ALA A 1 124 ? -19.838 10.213 9.851 1.00 80.81 124 ALA A CA 1
ATOM 931 C C . ALA A 1 124 ? -18.575 10.315 10.715 1.00 80.81 124 ALA A C 1
ATOM 933 O O . ALA A 1 124 ? -17.571 10.908 10.306 1.00 80.81 124 ALA A O 1
ATOM 934 N N . LYS A 1 125 ? -18.627 9.708 11.903 1.00 86.88 125 LYS A N 1
ATOM 935 C CA . LYS A 1 125 ? -17.464 9.527 12.777 1.00 86.88 125 LYS A CA 1
ATOM 936 C C . LYS A 1 125 ? -16.742 8.243 12.393 1.00 86.88 125 LYS A C 1
ATOM 938 O O . LYS A 1 125 ? -17.379 7.201 12.247 1.00 86.88 125 LYS A O 1
ATOM 943 N N . SER A 1 126 ? -15.429 8.316 12.247 1.00 88.06 126 SER A N 1
ATOM 944 C CA . SER A 1 126 ? -14.572 7.160 11.982 1.00 88.06 126 SER A CA 1
ATOM 945 C C . SER A 1 126 ? -13.302 7.258 12.813 1.00 88.06 126 SER A C 1
ATOM 947 O O . SER A 1 126 ? -12.812 8.354 13.059 1.00 88.06 126 SER A O 1
ATOM 949 N N . GLY A 1 127 ? -12.746 6.124 13.215 1.00 90.62 127 GLY A N 1
ATOM 950 C CA . GLY A 1 127 ? -11.371 6.060 13.685 1.00 90.62 127 GLY A CA 1
ATOM 951 C C . GLY A 1 127 ? -10.429 6.077 12.487 1.00 90.62 127 GLY A C 1
ATOM 952 O O . GLY A 1 127 ? -10.701 5.407 11.496 1.00 90.62 127 GLY A O 1
ATOM 953 N N . LEU A 1 128 ? -9.342 6.832 12.573 1.00 90.12 128 LEU A N 1
ATOM 954 C CA . LEU A 1 128 ? -8.262 6.886 11.598 1.00 90.12 128 LEU A CA 1
ATOM 955 C C . LEU A 1 128 ? -7.017 6.207 12.178 1.00 90.12 128 LEU A C 1
ATOM 957 O O . LEU A 1 128 ? -6.635 6.412 13.334 1.00 90.12 128 LEU A O 1
ATOM 961 N N . THR A 1 129 ? -6.353 5.422 11.343 1.00 89.81 129 THR A N 1
ATOM 962 C CA . THR A 1 129 ? -4.998 4.930 11.578 1.00 89.81 129 THR A CA 1
ATOM 963 C C . THR A 1 129 ? -4.209 4.928 10.270 1.00 89.81 129 THR A C 1
ATOM 965 O O . THR A 1 129 ? -4.789 5.061 9.191 1.00 89.81 129 THR A O 1
ATOM 968 N N . ILE A 1 130 ? -2.887 4.805 10.368 1.00 84.81 130 ILE A N 1
ATOM 969 C CA . ILE A 1 130 ? -2.000 4.663 9.211 1.00 84.81 130 ILE A CA 1
ATOM 970 C C . ILE A 1 130 ? -1.418 3.257 9.236 1.00 84.81 130 ILE A C 1
ATOM 972 O O . ILE A 1 130 ? -0.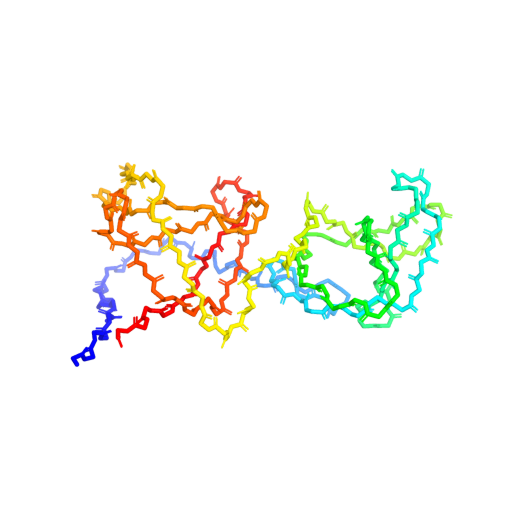836 2.842 10.239 1.00 84.81 130 ILE A O 1
ATOM 976 N N . ILE A 1 131 ? -1.575 2.529 8.135 1.00 78.88 131 ILE A N 1
ATOM 977 C CA . ILE A 1 131 ? -0.990 1.203 7.953 1.00 78.88 131 ILE A CA 1
ATOM 978 C C . ILE A 1 131 ? 0.169 1.261 6.951 1.00 78.88 131 ILE A C 1
ATOM 980 O O . ILE A 1 131 ? 0.151 2.032 5.988 1.00 78.88 131 ILE A O 1
ATOM 984 N N . GLY A 1 132 ? 1.200 0.445 7.182 1.00 72.00 132 GLY A N 1
ATOM 985 C CA . GLY A 1 132 ? 2.441 0.527 6.410 1.00 72.00 132 GLY A CA 1
ATOM 986 C C . GLY A 1 132 ? 3.133 1.878 6.612 1.00 72.00 132 GLY A C 1
ATOM 987 O O . GLY A 1 132 ? 3.224 2.363 7.737 1.00 72.00 132 GLY A O 1
ATOM 988 N N . GLU A 1 133 ? 3.625 2.485 5.532 1.00 67.50 133 GLU A N 1
ATOM 989 C CA . GLU A 1 133 ? 4.289 3.793 5.612 1.00 67.50 133 GLU A CA 1
ATOM 990 C C . GLU A 1 133 ? 3.310 4.978 5.562 1.00 67.50 133 GLU A C 1
ATOM 992 O O . GLU A 1 133 ? 3.608 6.043 6.100 1.00 67.50 133 GLU A O 1
ATOM 997 N N . ASN A 1 134 ? 2.162 4.837 4.892 1.00 73.88 134 ASN A N 1
ATOM 998 C CA . ASN A 1 134 ? 1.322 5.986 4.526 1.00 73.88 134 ASN A CA 1
ATOM 999 C C . ASN A 1 134 ? -0.103 5.641 4.045 1.00 73.88 134 ASN A C 1
ATOM 1001 O O . ASN A 1 134 ? -0.744 6.511 3.453 1.00 73.88 134 ASN A O 1
ATOM 1005 N N . VAL A 1 135 ? -0.599 4.417 4.257 1.00 78.88 135 VAL A N 1
ATOM 1006 C CA . VAL A 1 135 ? -1.959 4.043 3.838 1.00 78.88 135 VAL A CA 1
ATOM 1007 C C . VAL A 1 135 ? -2.961 4.458 4.904 1.00 78.88 135 VAL A C 1
ATOM 1009 O O . VAL A 1 135 ? -2.900 3.983 6.038 1.00 78.88 135 VAL A O 1
ATOM 1012 N N . GLU A 1 136 ? -3.878 5.353 4.544 1.00 85.56 136 GLU A N 1
ATOM 1013 C CA . GLU A 1 136 ? -4.932 5.823 5.440 1.00 85.56 136 GLU A CA 1
ATOM 1014 C C . GLU A 1 136 ? -5.998 4.730 5.596 1.00 85.56 136 GLU A C 1
ATOM 1016 O O . GLU A 1 136 ? -6.477 4.145 4.622 1.00 85.56 136 GLU A O 1
ATOM 1021 N N . PHE A 1 137 ? -6.361 4.416 6.839 1.00 87.38 137 PHE A N 1
ATOM 1022 C CA . PHE A 1 137 ? -7.372 3.411 7.131 1.00 87.38 137 PHE A CA 1
ATOM 1023 C C . PHE A 1 137 ? -8.414 3.956 8.102 1.00 87.38 137 PHE A C 1
ATOM 1025 O O . PHE A 1 137 ? -8.111 4.296 9.249 1.00 87.38 137 PHE A O 1
ATOM 1032 N N . TYR A 1 138 ? -9.654 4.021 7.617 1.00 89.12 138 TYR A N 1
ATOM 1033 C CA . TYR A 1 138 ? -10.801 4.542 8.340 1.00 89.12 138 TYR A CA 1
ATOM 1034 C C . TYR A 1 138 ? -11.729 3.407 8.779 1.00 89.12 138 TYR A C 1
ATOM 1036 O O . TYR A 1 138 ? -12.277 2.687 7.945 1.00 89.12 138 TYR A O 1
ATOM 1044 N N . ILE A 1 139 ? -11.954 3.273 10.088 1.00 88.69 139 ILE A N 1
ATOM 1045 C CA . ILE A 1 139 ? -12.916 2.320 10.650 1.00 88.69 139 ILE A CA 1
ATOM 1046 C C . ILE A 1 139 ? -14.144 3.088 11.161 1.00 88.69 139 ILE A C 1
ATOM 1048 O O . ILE A 1 139 ? -14.022 3.877 12.104 1.00 88.69 139 ILE A O 1
ATOM 1052 N N . PRO A 1 140 ? -15.340 2.880 10.579 1.00 88.88 140 PRO A N 1
ATOM 1053 C CA . PRO A 1 140 ? -16.550 3.581 10.997 1.00 88.88 140 PRO A CA 1
ATOM 1054 C C . PRO A 1 140 ? -16.856 3.396 12.486 1.00 88.88 140 PRO A C 1
ATOM 1056 O O . PRO A 1 140 ? -16.852 2.276 12.994 1.00 88.88 140 PRO A O 1
ATOM 1059 N N . ASN A 1 141 ? -17.177 4.497 13.168 1.00 88.38 141 ASN A N 1
ATOM 1060 C CA . ASN A 1 141 ? -17.511 4.573 14.597 1.00 88.38 141 ASN A CA 1
ATOM 1061 C C . ASN A 1 141 ? -16.431 4.086 15.580 1.00 88.38 141 ASN A C 1
ATOM 1063 O O . ASN A 1 141 ? -16.719 3.996 16.774 1.00 88.38 141 ASN A O 1
ATOM 1067 N N . ALA A 1 142 ? -15.221 3.787 15.111 1.00 90.56 142 ALA A N 1
ATOM 1068 C CA . ALA A 1 142 ? -14.124 3.390 15.979 1.00 90.56 142 ALA A CA 1
ATOM 1069 C C . ALA A 1 142 ? -13.556 4.591 16.747 1.00 90.56 142 ALA A C 1
ATOM 1071 O O . ALA A 1 142 ? -13.515 5.710 16.228 1.00 90.56 142 ALA A O 1
ATOM 1072 N N . LYS A 1 143 ? -13.114 4.354 17.981 1.00 91.25 143 LYS A N 1
ATOM 1073 C CA . LYS A 1 143 ? -12.560 5.381 18.870 1.00 91.25 143 LYS A CA 1
ATOM 1074 C C . LYS A 1 143 ? -11.056 5.251 19.010 1.00 91.25 143 LYS A C 1
ATOM 1076 O O . LYS A 1 143 ? -10.491 4.167 18.881 1.00 91.25 143 LYS A O 1
ATOM 1081 N N . THR A 1 144 ? -10.413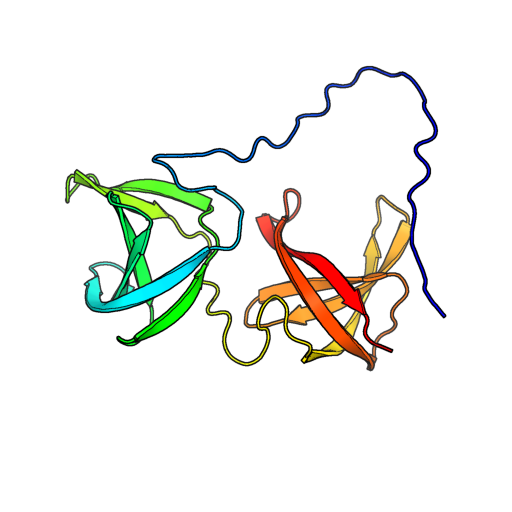 6.365 19.340 1.00 94.00 144 THR A N 1
ATOM 1082 C CA . THR A 1 144 ? -8.977 6.417 19.628 1.00 94.00 144 THR A CA 1
ATOM 1083 C C . THR A 1 144 ? -8.585 5.367 20.675 1.00 94.00 144 THR A C 1
ATOM 1085 O O . THR A 1 144 ? -9.210 5.273 21.729 1.00 94.00 144 THR A O 1
ATOM 1088 N N . GLY A 1 145 ? -7.546 4.579 20.388 1.00 91.38 145 GLY A N 1
ATOM 1089 C CA . GLY A 1 145 ? -7.029 3.528 21.270 1.00 91.38 145 GLY A CA 1
ATOM 1090 C C . GLY A 1 145 ? -7.716 2.163 21.152 1.00 91.38 145 GLY A C 1
ATOM 1091 O O . GLY A 1 145 ? -7.201 1.190 21.705 1.00 91.38 145 GLY A O 1
ATOM 1092 N N . GLU A 1 146 ? -8.830 2.045 20.423 1.00 91.94 146 GLU A N 1
ATOM 1093 C CA . GLU A 1 146 ? -9.459 0.746 20.169 1.00 91.94 146 GLU A CA 1
ATOM 1094 C C . GLU A 1 146 ? -8.595 -0.113 19.237 1.00 91.94 146 GLU A C 1
ATOM 1096 O O . GLU A 1 146 ? -7.946 0.386 18.311 1.00 91.94 146 GLU A O 1
ATOM 1101 N N . LYS A 1 147 ? -8.588 -1.424 19.499 1.00 92.56 147 LYS A N 1
ATOM 1102 C CA . LYS A 1 147 ? -7.858 -2.419 18.713 1.00 92.56 147 LYS A CA 1
ATOM 1103 C C . LYS A 1 147 ? -8.821 -3.266 17.902 1.00 92.56 147 LYS A C 1
ATOM 1105 O O . LYS A 1 147 ? -9.832 -3.728 18.427 1.00 92.56 147 LYS A O 1
ATOM 1110 N N . TYR A 1 148 ? -8.463 -3.516 16.650 1.00 88.94 148 TYR A N 1
ATOM 1111 C CA . TYR A 1 148 ? -9.234 -4.355 15.741 1.00 88.94 148 TYR A CA 1
ATOM 1112 C C . TYR A 1 148 ? -8.322 -5.339 15.032 1.00 88.94 148 TYR A C 1
ATOM 1114 O O . TYR A 1 148 ? -7.257 -4.960 14.553 1.00 88.94 148 TYR A O 1
ATOM 1122 N N . THR A 1 149 ? -8.772 -6.586 14.908 1.00 90.81 149 THR A N 1
ATOM 1123 C CA . THR A 1 149 ? -8.219 -7.498 13.907 1.00 90.81 149 THR A CA 1
ATOM 1124 C C . THR A 1 149 ? -8.976 -7.276 12.607 1.00 90.81 149 THR A C 1
ATOM 1126 O O . THR A 1 149 ? -10.201 -7.398 12.567 1.00 90.81 149 THR A O 1
ATOM 1129 N N . VAL A 1 150 ? -8.261 -6.929 11.544 1.00 89.56 150 VAL A N 1
ATOM 1130 C CA . VAL A 1 150 ? -8.847 -6.589 10.246 1.00 89.56 150 VAL A CA 1
ATOM 1131 C C . VAL A 1 150 ? -8.236 -7.421 9.133 1.00 89.56 150 VAL A C 1
ATOM 1133 O O . VAL A 1 150 ? -7.076 -7.813 9.206 1.00 89.56 150 VAL A O 1
ATOM 1136 N N . ILE A 1 151 ? -9.012 -7.662 8.083 1.00 87.31 151 ILE A N 1
ATOM 1137 C CA . ILE A 1 151 ? -8.532 -8.215 6.818 1.00 87.31 151 ILE A CA 1
ATOM 1138 C C . ILE A 1 151 ? -8.752 -7.140 5.763 1.00 87.31 151 ILE A C 1
ATOM 1140 O O . ILE A 1 151 ? -9.891 -6.888 5.374 1.00 87.31 151 ILE A O 1
ATOM 1144 N N . VAL A 1 152 ? -7.679 -6.502 5.300 1.00 85.06 152 VAL A N 1
ATOM 1145 C CA . VAL A 1 152 ? -7.761 -5.540 4.191 1.00 85.06 152 VAL A CA 1
ATOM 1146 C C . VAL A 1 152 ? -7.849 -6.318 2.883 1.00 85.06 152 VAL A C 1
ATOM 1148 O O . VAL A 1 152 ? -7.031 -7.201 2.623 1.00 85.06 152 VAL A O 1
ATOM 1151 N N . LYS A 1 153 ? -8.855 -6.010 2.069 1.00 81.81 153 LYS A N 1
ATOM 1152 C CA . LYS A 1 153 ? -9.111 -6.655 0.775 1.00 81.81 153 LYS A CA 1
ATOM 1153 C C . LYS A 1 153 ? -8.634 -5.802 -0.391 1.00 81.81 153 LYS A C 1
ATOM 1155 O O . LYS A 1 153 ? -8.088 -6.350 -1.343 1.00 81.81 153 LYS A O 1
ATOM 1160 N N . ALA A 1 154 ? -8.794 -4.484 -0.288 1.00 77.62 154 ALA A N 1
ATOM 1161 C CA . ALA A 1 154 ? -8.398 -3.548 -1.328 1.00 77.62 154 ALA A CA 1
ATOM 1162 C C . ALA A 1 154 ? -7.878 -2.231 -0.740 1.00 77.62 154 ALA A C 1
ATOM 1164 O O . ALA A 1 154 ? -8.328 -1.771 0.314 1.00 77.62 154 ALA A O 1
ATOM 1165 N N . ILE A 1 155 ? -6.913 -1.646 -1.447 1.00 77.44 155 ILE A N 1
ATOM 1166 C CA . ILE A 1 155 ? -6.382 -0.302 -1.224 1.00 77.44 155 ILE A CA 1
ATOM 1167 C C . ILE A 1 155 ? -6.459 0.412 -2.572 1.00 77.44 155 ILE A C 1
ATOM 1169 O O . ILE A 1 155 ? -6.046 -0.142 -3.590 1.00 77.44 155 ILE A O 1
ATOM 1173 N N . GLU A 1 156 ? -6.981 1.628 -2.582 1.00 74.69 156 GLU A N 1
ATOM 1174 C CA . GLU A 1 156 ? -7.119 2.450 -3.784 1.00 74.69 156 GLU A CA 1
ATOM 1175 C C . GLU A 1 156 ? -6.553 3.846 -3.527 1.00 74.69 156 GLU A C 1
ATOM 1177 O O . GLU A 1 156 ? -6.288 4.222 -2.386 1.00 74.69 156 GLU A O 1
ATOM 1182 N N . ILE A 1 157 ? -6.329 4.622 -4.587 1.00 68.69 157 ILE A N 1
ATOM 1183 C CA . ILE A 1 157 ? -5.997 6.038 -4.424 1.00 68.69 157 ILE A CA 1
ATOM 1184 C C . ILE A 1 157 ? -7.289 6.817 -4.215 1.00 68.69 157 ILE A C 1
ATOM 1186 O O . ILE A 1 157 ? -8.158 6.842 -5.087 1.00 68.69 157 ILE A O 1
ATOM 1190 N N . SER A 1 158 ? -7.377 7.494 -3.075 1.00 70.88 158 SER A N 1
ATOM 1191 C CA . SER A 1 158 ? -8.455 8.416 -2.768 1.00 70.88 158 SER A CA 1
ATOM 1192 C C . SER A 1 158 ? -8.559 9.477 -3.853 1.00 70.88 158 SER A C 1
ATOM 1194 O O . SER A 1 158 ? -7.627 10.260 -4.067 1.00 70.88 158 SER A O 1
ATOM 1196 N N . ALA A 1 159 ? -9.723 9.570 -4.489 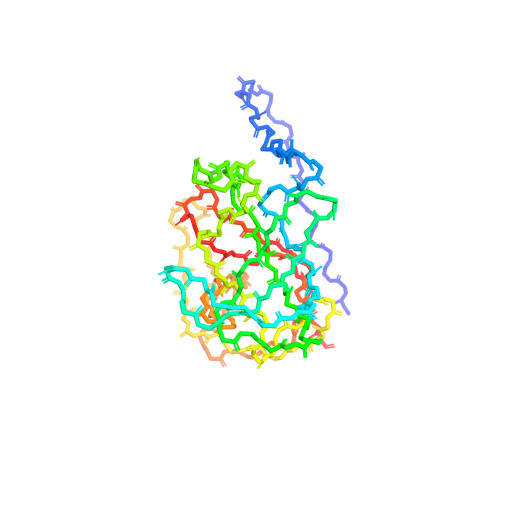1.00 67.25 159 ALA A N 1
ATOM 1197 C CA . ALA A 1 159 ? -10.003 10.640 -5.442 1.00 67.25 159 ALA A CA 1
ATOM 1198 C C . ALA A 1 159 ? -9.965 12.036 -4.785 1.00 67.25 159 ALA A C 1
ATOM 1200 O O . ALA A 1 159 ? -9.817 13.038 -5.479 1.00 67.25 159 ALA A O 1
ATOM 1201 N N . PHE A 1 160 ? -10.097 12.110 -3.454 1.00 70.62 160 PHE A N 1
ATOM 1202 C CA . PHE A 1 160 ? -10.120 13.367 -2.706 1.00 70.62 160 PHE A CA 1
ATOM 1203 C C . PHE A 1 160 ? -8.738 13.800 -2.224 1.00 70.62 160 PHE A C 1
ATOM 1205 O O . PHE A 1 160 ? -8.404 14.980 -2.307 1.00 70.62 160 PHE A O 1
ATOM 1212 N N . THR A 1 161 ? -7.947 12.872 -1.682 1.00 70.19 161 THR A N 1
ATOM 1213 C CA . THR A 1 161 ? -6.655 13.208 -1.065 1.00 70.19 161 THR A CA 1
ATOM 1214 C C . THR A 1 161 ? -5.461 12.897 -1.967 1.00 70.19 161 THR A C 1
ATOM 1216 O O . THR A 1 161 ? -4.354 13.343 -1.665 1.00 70.19 161 THR A O 1
ATOM 1219 N N . GLY A 1 162 ? -5.650 12.126 -3.047 1.00 68.38 162 GLY A N 1
ATOM 1220 C CA . GLY A 1 162 ? -4.553 11.582 -3.857 1.00 68.38 162 GLY A CA 1
ATOM 1221 C C . GLY A 1 162 ? -3.654 10.626 -3.065 1.00 68.38 162 GLY A C 1
ATOM 1222 O O . GLY A 1 162 ? -2.524 10.339 -3.456 1.00 68.38 162 GLY A O 1
ATOM 1223 N N . LYS A 1 163 ? -4.114 10.176 -1.893 1.00 72.62 163 LYS A N 1
ATOM 1224 C CA . LYS A 1 163 ? -3.388 9.273 -1.008 1.00 72.62 163 LYS A CA 1
ATOM 1225 C C . LYS A 1 163 ? -3.986 7.873 -1.080 1.00 72.62 163 LYS A C 1
ATOM 1227 O O . LYS A 1 163 ? -5.167 7.727 -1.375 1.00 72.62 163 LYS A O 1
ATOM 1232 N N . PRO A 1 164 ? -3.182 6.848 -0.795 1.00 74.69 164 PRO A N 1
ATOM 1233 C CA . PRO A 1 164 ? -3.675 5.483 -0.693 1.00 74.69 164 PRO A CA 1
ATOM 1234 C C . PRO A 1 164 ? -4.598 5.358 0.522 1.00 74.69 164 PRO A C 1
ATOM 1236 O O . PRO A 1 164 ? -4.241 5.750 1.636 1.00 74.69 164 PRO A O 1
ATOM 1239 N N . GLU A 1 165 ? -5.762 4.767 0.320 1.00 81.44 165 GLU A N 1
ATOM 1240 C CA . GLU A 1 165 ? -6.723 4.495 1.377 1.00 81.44 165 GLU A CA 1
ATOM 1241 C C . GLU A 1 165 ? -7.243 3.065 1.266 1.00 81.44 165 GLU A C 1
ATOM 1243 O O . GLU A 1 165 ? -7.398 2.517 0.173 1.00 81.44 165 GLU A O 1
ATOM 1248 N N . VAL A 1 166 ? -7.495 2.433 2.411 1.00 83.56 166 VAL A N 1
ATOM 1249 C CA . VAL A 1 166 ? -8.199 1.147 2.438 1.00 83.56 166 VAL A CA 1
ATOM 1250 C C . VAL A 1 166 ? -9.621 1.364 1.928 1.00 83.56 166 VAL A C 1
ATOM 1252 O O . VAL A 1 166 ? -10.414 2.041 2.582 1.00 83.56 166 VAL A O 1
ATOM 1255 N N . SER A 1 167 ? -9.946 0.762 0.785 1.00 82.81 167 SER A N 1
ATOM 1256 C CA . SER A 1 167 ? -11.267 0.863 0.158 1.00 82.81 167 SER A CA 1
ATOM 1257 C C . SER A 1 167 ? -12.191 -0.295 0.544 1.00 82.81 167 SER A C 1
ATOM 1259 O O . SER A 1 167 ? -13.407 -0.122 0.605 1.00 82.81 167 SER A O 1
ATOM 1261 N N . GLU A 1 168 ? -11.634 -1.467 0.873 1.00 84.44 168 GLU A N 1
ATOM 1262 C CA . GLU A 1 168 ? -12.409 -2.639 1.289 1.00 84.44 168 GLU A CA 1
ATOM 1263 C C . GLU A 1 168 ? -11.693 -3.430 2.392 1.00 84.44 168 GLU A C 1
ATOM 1265 O O . GLU A 1 168 ? -10.506 -3.752 2.284 1.00 84.44 168 GLU A O 1
ATOM 1270 N N . PHE A 1 169 ? -12.423 -3.785 3.454 1.00 90.19 169 PHE A N 1
ATOM 1271 C CA . PHE A 1 169 ? -11.908 -4.572 4.572 1.00 90.19 169 PHE A CA 1
ATOM 1272 C C . PHE A 1 169 ? -13.017 -5.323 5.321 1.00 90.19 169 PHE A C 1
ATOM 1274 O O . PHE A 1 169 ? -14.183 -4.936 5.279 1.00 90.19 169 PHE A O 1
ATOM 1281 N N . ASP A 1 170 ? -12.629 -6.364 6.059 1.00 89.69 170 ASP A N 1
ATOM 1282 C CA . ASP A 1 170 ? -13.465 -7.024 7.065 1.00 89.69 170 ASP A CA 1
ATOM 1283 C C . ASP A 1 170 ? -12.881 -6.814 8.468 1.00 89.69 170 ASP A C 1
ATOM 1285 O O . ASP A 1 170 ? -11.663 -6.800 8.645 1.00 89.69 170 ASP A O 1
ATOM 1289 N N . ILE A 1 171 ? -13.747 -6.716 9.480 1.00 89.75 171 ILE A N 1
ATOM 1290 C CA . ILE A 1 171 ? -13.353 -6.785 10.895 1.00 89.75 171 ILE A CA 1
ATOM 1291 C C . ILE A 1 171 ? -13.595 -8.210 11.387 1.00 89.75 171 ILE A C 1
ATOM 1293 O O . ILE A 1 171 ? -14.726 -8.705 11.351 1.00 89.75 171 ILE A O 1
ATOM 1297 N N . VAL A 1 172 ? -12.538 -8.855 11.871 1.00 85.69 172 VAL A N 1
ATOM 1298 C CA . VAL A 1 172 ? -12.600 -10.183 12.483 1.00 85.69 172 VAL A CA 1
ATOM 1299 C C . VAL A 1 172 ? -12.929 -10.000 13.965 1.00 85.69 172 VAL A C 1
ATOM 1301 O O . VAL A 1 172 ? -12.252 -9.247 14.664 1.00 85.69 172 VAL A O 1
ATOM 1304 N N . LYS A 1 173 ? -14.008 -10.641 14.418 1.00 62.06 173 LYS A N 1
ATOM 1305 C CA . LYS A 1 173 ? -14.413 -10.695 15.829 1.00 62.06 173 LYS A CA 1
ATOM 1306 C C . LYS A 1 173 ? -13.964 -11.996 16.465 1.00 62.06 173 LYS A C 1
ATOM 1308 O O . LYS A 1 173 ? -14.063 -13.024 15.757 1.00 62.06 173 LYS A O 1
#